Protein AF-A0A1K1RKQ5-F1 (afdb_monomer_lite)

Radius of gyration: 28.49 Å; chains: 1; bounding box: 53×25×68 Å

Organism: NCBI:txid546364

Structure (mmCIF, N/CA/C/O backbone):
data_AF-A0A1K1RKQ5-F1
#
_entry.id   AF-A0A1K1RKQ5-F1
#
loop_
_atom_site.group_PDB
_atom_site.id
_atom_site.type_symbol
_atom_site.label_atom_id
_atom_site.label_alt_id
_atom_site.label_comp_id
_atom_site.label_asym_id
_atom_site.label_entity_id
_atom_site.label_seq_id
_atom_site.pdbx_PDB_ins_code
_atom_site.Cartn_x
_atom_site.Cartn_y
_atom_site.Cartn_z
_atom_site.occupancy
_atom_site.B_iso_or_equiv
_atom_site.auth_seq_id
_atom_site.auth_comp_id
_atom_site.auth_asym_id
_atom_site.auth_atom_id
_atom_site.pdbx_PDB_model_num
ATOM 1 N N . MET A 1 1 ? -2.690 3.896 -4.492 1.00 44.62 1 MET A N 1
ATOM 2 C CA . MET A 1 1 ? -2.799 4.010 -3.022 1.00 44.62 1 MET A CA 1
ATOM 3 C C . MET A 1 1 ? -3.677 2.868 -2.562 1.00 44.62 1 MET A C 1
ATOM 5 O O . MET A 1 1 ? -4.818 2.803 -2.999 1.00 44.62 1 MET A O 1
ATOM 9 N N . SER A 1 2 ? -3.137 1.922 -1.799 1.00 57.19 2 SER A N 1
ATOM 10 C CA . SER A 1 2 ? -3.929 0.799 -1.290 1.00 57.19 2 SER A CA 1
ATOM 11 C C . SER A 1 2 ? -4.674 1.268 -0.041 1.00 57.19 2 SER A C 1
ATOM 13 O O . SER A 1 2 ? -4.028 1.669 0.922 1.00 57.19 2 SER A O 1
ATOM 15 N N . ALA A 1 3 ? -6.008 1.276 -0.076 1.00 75.31 3 ALA A N 1
ATOM 16 C CA . ALA A 1 3 ? -6.853 1.624 1.065 1.00 75.31 3 ALA A CA 1
ATOM 17 C C . ALA A 1 3 ? -7.491 0.354 1.648 1.00 75.31 3 ALA A C 1
ATOM 19 O O . ALA A 1 3 ? -7.954 -0.502 0.894 1.00 75.31 3 ALA A O 1
ATOM 20 N N . ILE A 1 4 ? -7.510 0.234 2.978 1.00 81.31 4 ILE A N 1
ATOM 21 C CA . ILE A 1 4 ? -8.210 -0.840 3.696 1.00 81.31 4 ILE A CA 1
ATOM 22 C C . ILE A 1 4 ? -9.655 -0.388 3.914 1.00 81.31 4 ILE A C 1
ATOM 24 O O . ILE A 1 4 ? -9.889 0.738 4.350 1.00 81.31 4 ILE A O 1
ATOM 28 N N . ARG A 1 5 ? -10.626 -1.254 3.605 1.00 88.69 5 ARG A N 1
ATOM 29 C CA . ARG A 1 5 ? -12.054 -0.976 3.795 1.00 88.69 5 ARG A CA 1
ATOM 30 C C . ARG A 1 5 ? -12.673 -2.019 4.716 1.00 88.69 5 ARG A C 1
ATOM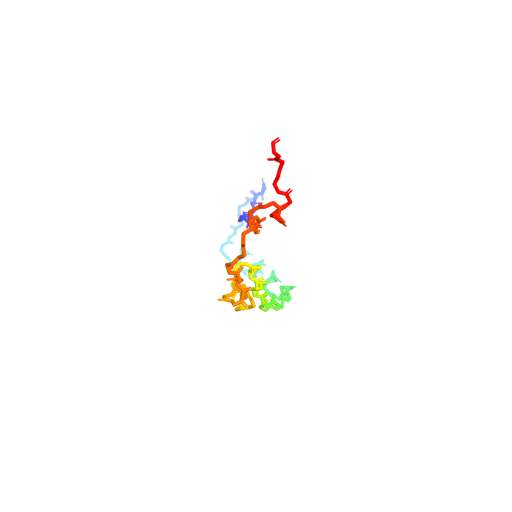 32 O O . ARG A 1 5 ? -12.545 -3.213 4.464 1.00 88.69 5 ARG A O 1
ATOM 39 N N . VAL A 1 6 ? -13.392 -1.555 5.734 1.00 89.19 6 VAL A N 1
ATOM 40 C CA . VAL A 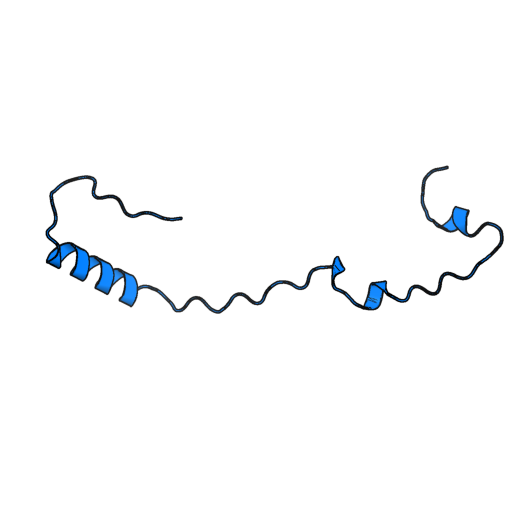1 6 ? -14.245 -2.408 6.569 1.00 89.19 6 VAL A CA 1
ATOM 41 C C . VAL A 1 6 ? -15.520 -2.721 5.784 1.00 89.19 6 VAL A C 1
ATOM 43 O O . VAL A 1 6 ? -16.217 -1.806 5.345 1.00 89.19 6 VAL A O 1
ATOM 46 N N . LEU A 1 7 ? -15.796 -4.005 5.548 1.00 94.75 7 LEU A N 1
ATOM 47 C CA . LEU A 1 7 ? -16.984 -4.452 4.803 1.00 94.75 7 LEU A CA 1
ATOM 48 C C . LEU A 1 7 ? 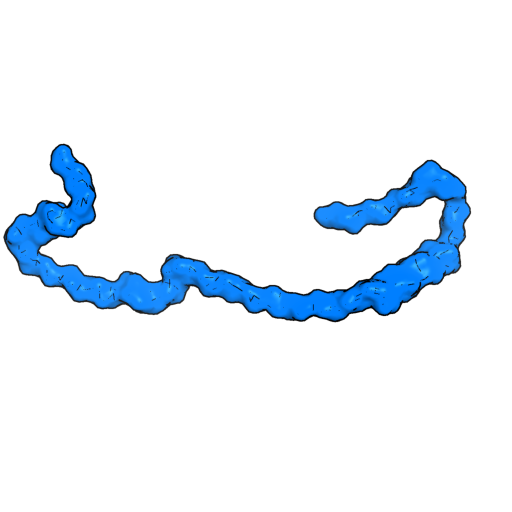-18.170 -4.768 5.725 1.00 94.75 7 LEU A C 1
ATOM 50 O O . LEU A 1 7 ? -19.317 -4.592 5.322 1.00 94.75 7 LEU A O 1
ATOM 54 N N . HIS A 1 8 ? -17.893 -5.199 6.958 1.00 92.81 8 HIS A N 1
ATOM 55 C CA . HIS A 1 8 ? -18.887 -5.565 7.965 1.00 92.81 8 HIS A CA 1
ATOM 56 C C . HIS A 1 8 ? -18.407 -5.157 9.364 1.00 92.81 8 HIS A C 1
ATOM 58 O O . HIS A 1 8 ? -17.207 -5.190 9.630 1.00 92.81 8 HIS A O 1
ATOM 64 N N . GLY A 1 9 ? -19.350 -4.829 10.254 1.00 93.19 9 GLY A N 1
ATOM 65 C CA . GLY A 1 9 ? -19.068 -4.391 11.625 1.00 93.19 9 GLY A CA 1
ATOM 66 C C . GLY A 1 9 ? -18.772 -2.892 11.752 1.00 93.19 9 GLY A C 1
ATOM 67 O O . GLY A 1 9 ? -18.698 -2.169 10.759 1.00 93.19 9 GLY A O 1
ATOM 68 N N . ALA A 1 10 ? -18.631 -2.439 12.997 1.00 94.38 10 ALA A N 1
ATOM 69 C CA . ALA A 1 10 ? -18.265 -1.073 13.362 1.00 94.38 10 ALA A CA 1
ATOM 70 C C . ALA A 1 10 ? -17.133 -1.147 14.400 1.00 94.38 10 ALA A C 1
ATOM 72 O O . ALA A 1 10 ? -17.425 -1.104 15.594 1.00 94.38 10 ALA A O 1
ATOM 73 N N . PRO A 1 11 ? -15.880 -1.369 13.955 1.00 93.06 11 PRO A N 1
ATOM 74 C CA . PRO A 1 11 ? -14.762 -1.519 14.871 1.00 93.06 11 PRO A CA 1
ATOM 75 C C . PRO A 1 11 ? -14.514 -0.217 15.620 1.00 93.06 11 PRO A C 1
ATOM 77 O O . PRO A 1 11 ? -14.665 0.869 15.048 1.00 93.06 11 PRO A O 1
ATOM 80 N N . ASP A 1 12 ? -14.125 -0.337 16.881 1.00 96.38 12 ASP A N 1
ATOM 81 C CA . ASP A 1 12 ? -13.722 0.824 17.663 1.00 96.38 12 ASP A CA 1
ATOM 82 C C . ASP A 1 12 ? -12.285 1.272 17.332 1.00 96.38 12 ASP A C 1
ATOM 84 O O . ASP A 1 12 ? -11.525 0.610 16.613 1.00 96.38 12 ASP A O 1
ATOM 88 N N . ASP A 1 13 ? -11.910 2.441 17.851 1.00 96.00 13 ASP A N 1
ATOM 89 C CA . ASP A 1 13 ? -10.589 3.029 17.621 1.00 96.00 13 ASP A CA 1
ATOM 90 C C . ASP A 1 13 ? -9.450 2.135 18.145 1.00 96.00 13 ASP A C 1
ATOM 92 O O . ASP A 1 13 ? -8.354 2.119 17.577 1.00 96.00 13 ASP A O 1
ATOM 96 N N . GLY A 1 14 ? -9.700 1.368 19.211 1.00 97.25 14 GLY A N 1
ATOM 97 C CA . GLY A 1 14 ? -8.743 0.437 19.799 1.00 97.25 14 GLY A CA 1
ATOM 98 C C . GLY A 1 14 ? -8.503 -0.782 18.912 1.00 97.25 14 GLY A C 1
ATOM 99 O O . GLY A 1 14 ? -7.354 -1.163 18.677 1.00 97.25 14 GLY A O 1
ATOM 100 N N . GLU A 1 15 ? -9.565 -1.362 18.359 1.00 95.00 15 GLU A N 1
ATOM 101 C CA . GLU A 1 15 ? -9.491 -2.479 17.415 1.00 95.00 15 GLU A CA 1
ATOM 102 C C . GLU A 1 15 ? -8.775 -2.076 16.117 1.00 95.00 15 GLU A C 1
ATOM 104 O O . GLU A 1 15 ? -7.914 -2.811 15.617 1.00 95.00 15 GLU A O 1
ATOM 109 N N . LEU A 1 16 ? -9.060 -0.876 15.597 1.00 94.00 16 LEU A N 1
ATOM 110 C CA . LEU A 1 16 ? -8.354 -0.322 14.439 1.00 94.00 16 LEU A CA 1
A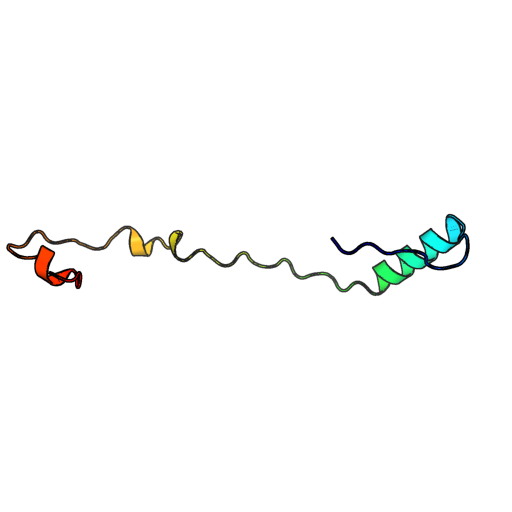TOM 111 C C . LEU A 1 16 ? -6.865 -0.100 14.733 1.00 94.00 16 LEU A C 1
ATOM 113 O O . LEU A 1 16 ? -6.017 -0.451 13.906 1.00 94.00 16 LEU A O 1
ATOM 117 N N . ALA A 1 17 ? -6.529 0.433 15.910 1.00 95.00 17 ALA A N 1
ATOM 118 C CA . ALA A 1 17 ? -5.143 0.630 16.321 1.00 95.00 17 ALA A CA 1
ATOM 119 C C . ALA A 1 17 ? -4.385 -0.703 16.438 1.00 95.00 17 ALA A C 1
ATOM 121 O O . ALA A 1 17 ? -3.252 -0.812 15.958 1.00 95.00 17 ALA A O 1
ATOM 122 N N . ALA A 1 18 ? -5.015 -1.731 17.013 1.00 96.25 18 ALA A N 1
ATOM 123 C CA . ALA A 1 18 ? -4.436 -3.066 17.125 1.00 96.25 18 ALA A CA 1
ATOM 124 C C . ALA A 1 18 ? -4.157 -3.685 15.744 1.00 96.25 18 ALA A C 1
ATOM 126 O O . ALA A 1 18 ? -3.064 -4.206 15.511 1.00 96.25 18 ALA A O 1
ATOM 127 N N . LEU A 1 19 ? -5.098 -3.569 14.799 1.00 92.75 19 LEU A N 1
ATOM 128 C CA . LEU A 1 19 ? -4.904 -4.038 13.425 1.00 92.75 19 LEU A CA 1
ATOM 129 C C . LEU A 1 19 ? -3.722 -3.333 12.750 1.00 92.75 19 LEU A C 1
ATOM 131 O O . LEU A 1 19 ? -2.872 -3.989 12.148 1.00 92.75 19 LEU A O 1
ATOM 135 N N . VAL A 1 20 ? -3.645 -2.004 12.859 1.00 92.12 20 VAL A N 1
ATOM 136 C CA . VAL A 1 20 ? -2.532 -1.232 12.291 1.00 92.12 20 VAL A CA 1
ATOM 137 C C . VAL A 1 20 ? -1.206 -1.674 12.905 1.00 92.12 20 VAL A C 1
ATOM 139 O O . VAL A 1 20 ? -0.252 -1.893 12.164 1.00 92.12 20 VAL A O 1
ATOM 142 N N . ALA A 1 21 ? -1.137 -1.874 14.223 1.00 95.12 21 ALA A N 1
ATOM 143 C CA . ALA A 1 21 ? 0.078 -2.342 14.889 1.00 95.12 21 ALA A CA 1
ATOM 144 C C . ALA A 1 21 ? 0.552 -3.706 14.353 1.00 95.12 21 ALA A C 1
ATOM 146 O O . ALA A 1 21 ? 1.743 -3.886 14.095 1.00 95.12 21 ALA A O 1
ATOM 147 N N . VAL A 1 22 ? -0.372 -4.642 14.117 1.00 94.94 22 VAL A N 1
ATOM 148 C CA . VAL A 1 22 ? -0.056 -5.943 13.504 1.00 94.94 22 VAL A CA 1
ATOM 149 C C . VAL A 1 22 ? 0.413 -5.779 12.058 1.00 94.94 22 VAL A C 1
ATOM 151 O O . VAL A 1 22 ? 1.401 -6.384 11.653 1.00 94.94 22 VAL A O 1
ATOM 154 N N . LEU A 1 23 ? -0.242 -4.937 11.260 1.00 91.62 23 LEU A N 1
ATOM 155 C CA . LEU A 1 23 ? 0.188 -4.698 9.880 1.00 91.62 23 LEU A CA 1
ATOM 156 C C . LEU A 1 23 ? 1.592 -4.085 9.816 1.00 91.62 23 LEU A C 1
ATOM 158 O O . LEU A 1 23 ? 2.378 -4.454 8.946 1.00 91.62 23 LEU A O 1
ATOM 162 N N . GLN A 1 24 ? 1.925 -3.198 10.754 1.00 90.69 24 GLN A N 1
ATOM 163 C CA . GLN A 1 24 ? 3.261 -2.611 10.858 1.00 90.69 24 GLN A CA 1
ATOM 164 C C . GLN A 1 24 ? 4.312 -3.627 11.314 1.00 90.69 24 GLN A C 1
ATOM 166 O O . GLN A 1 24 ? 5.447 -3.558 10.851 1.00 90.69 24 GLN A O 1
ATOM 171 N N . SER A 1 25 ? 3.960 -4.587 12.176 1.00 90.62 25 SER A N 1
ATOM 172 C CA . SER A 1 25 ? 4.896 -5.644 12.585 1.00 90.62 25 SER A CA 1
ATOM 173 C C . SER A 1 25 ? 5.187 -6.641 11.459 1.00 90.62 25 SER A C 1
ATOM 175 O O . SER A 1 25 ? 6.288 -7.185 11.388 1.00 90.62 25 SER A O 1
ATOM 177 N N . LEU A 1 26 ? 4.226 -6.848 10.555 1.00 90.94 26 LEU A N 1
ATOM 178 C CA . LEU A 1 26 ? 4.381 -7.682 9.360 1.00 90.94 26 LEU A CA 1
ATOM 179 C C . LEU A 1 26 ? 5.047 -6.944 8.190 1.00 90.94 26 LEU A C 1
ATOM 181 O O . LEU A 1 26 ? 5.547 -7.585 7.261 1.00 90.94 26 LEU A O 1
ATOM 185 N N . ALA A 1 27 ? 5.044 -5.611 8.196 1.00 86.94 27 ALA A N 1
ATOM 186 C CA . ALA A 1 27 ? 5.640 -4.816 7.137 1.00 86.94 27 ALA A CA 1
ATOM 187 C C . ALA A 1 27 ? 7.168 -4.976 7.147 1.00 86.94 27 ALA A C 1
ATOM 189 O O . ALA A 1 27 ? 7.873 -4.455 8.009 1.00 86.94 27 ALA A O 1
ATOM 190 N N . ALA A 1 28 ? 7.699 -5.677 6.144 1.00 76.06 28 ALA A N 1
ATOM 191 C CA . ALA A 1 28 ? 9.136 -5.714 5.922 1.00 76.06 28 ALA A CA 1
ATOM 192 C C . ALA A 1 28 ? 9.651 -4.302 5.577 1.00 76.06 28 ALA A C 1
ATOM 194 O O . ALA A 1 28 ? 8.994 -3.579 4.816 1.00 76.06 28 ALA A O 1
ATOM 195 N N . PRO A 1 29 ? 10.838 -3.902 6.069 1.00 75.88 29 PRO A N 1
ATOM 196 C CA . PRO A 1 29 ? 11.443 -2.641 5.678 1.00 75.88 29 PRO A CA 1
ATOM 197 C C . PRO A 1 29 ? 11.631 -2.628 4.161 1.00 75.88 29 PRO A C 1
ATOM 199 O O . PRO A 1 29 ? 12.388 -3.422 3.593 1.00 75.88 29 PRO A O 1
ATOM 202 N N . ARG A 1 30 ? 10.919 -1.721 3.483 1.00 73.31 30 ARG A N 1
ATOM 203 C CA . ARG A 1 30 ? 11.089 -1.523 2.047 1.00 73.31 30 ARG A CA 1
ATOM 204 C C . ARG A 1 30 ? 12.495 -0.979 1.837 1.00 73.31 30 ARG A C 1
ATOM 206 O O . ARG A 1 30 ? 12.796 0.141 2.249 1.00 73.31 30 ARG A O 1
ATOM 213 N N . ARG A 1 31 ? 13.363 -1.780 1.214 1.00 77.69 31 ARG A N 1
ATOM 214 C CA . ARG A 1 31 ? 14.692 -1.312 0.816 1.00 77.69 31 ARG A CA 1
ATOM 215 C C . ARG A 1 31 ? 14.490 -0.065 -0.052 1.00 77.69 31 ARG A C 1
ATOM 217 O O . ARG A 1 31 ? 13.660 -0.133 -0.965 1.00 77.69 31 ARG A O 1
ATOM 224 N N . PRO A 1 32 ? 15.180 1.055 0.227 1.00 77.50 32 PRO A N 1
ATOM 225 C CA . PRO A 1 32 ? 15.084 2.227 -0.625 1.00 77.50 32 PRO A CA 1
ATOM 226 C C . PRO A 1 32 ? 15.417 1.798 -2.052 1.00 77.50 32 PRO A C 1
ATOM 228 O O . PRO A 1 32 ? 16.463 1.198 -2.312 1.00 77.50 32 PRO A O 1
ATOM 231 N N . GLU A 1 33 ? 14.465 2.016 -2.952 1.00 77.62 33 GLU A N 1
ATOM 232 C CA . GLU A 1 33 ? 14.634 1.687 -4.356 1.00 77.62 33 GLU A CA 1
ATOM 233 C C . GLU A 1 33 ? 15.631 2.696 -4.921 1.00 77.62 33 GLU A C 1
ATOM 235 O O . GLU A 1 33 ? 15.370 3.899 -4.916 1.00 77.62 33 GLU A O 1
ATOM 240 N N . VAL A 1 34 ? 16.810 2.221 -5.332 1.00 79.25 34 VAL A N 1
ATOM 241 C CA . VAL A 1 34 ? 17.790 3.085 -5.993 1.00 79.25 34 VAL A CA 1
ATOM 242 C C . VAL A 1 34 ? 17.147 3.550 -7.300 1.00 79.25 34 VAL A C 1
ATOM 244 O O . VAL A 1 34 ? 16.770 2.692 -8.108 1.00 79.25 34 VAL A O 1
ATOM 247 N N . PRO A 1 35 ? 16.988 4.868 -7.527 1.00 78.94 35 PRO A N 1
ATOM 248 C CA . PRO A 1 35 ? 16.442 5.361 -8.780 1.00 78.94 35 PRO A CA 1
ATOM 249 C C . PRO A 1 35 ? 17.293 4.822 -9.926 1.00 78.94 35 PRO A C 1
ATOM 251 O O . PRO A 1 35 ? 18.515 4.981 -9.926 1.00 78.94 35 PRO A O 1
ATOM 254 N N . ARG A 1 36 ? 16.661 4.159 -10.899 1.00 78.00 36 ARG A N 1
ATOM 255 C CA . ARG A 1 36 ? 17.364 3.749 -12.117 1.00 78.00 36 ARG A CA 1
ATOM 256 C C . ARG A 1 36 ? 17.903 5.010 -12.789 1.00 78.00 36 ARG A C 1
ATOM 258 O O . ARG A 1 36 ? 17.142 5.955 -13.005 1.00 78.00 36 ARG A O 1
ATOM 265 N N . SER A 1 37 ? 19.198 5.035 -13.100 1.00 76.62 37 SER A N 1
ATOM 266 C CA . SER A 1 37 ? 19.774 6.125 -13.881 1.00 76.62 37 SER A CA 1
ATOM 267 C C . SER A 1 37 ? 19.056 6.192 -15.229 1.00 76.62 37 SER A C 1
ATOM 269 O O . SER A 1 37 ? 18.883 5.185 -15.917 1.00 76.62 37 SER A O 1
ATOM 271 N N . SER A 1 38 ? 18.577 7.382 -15.586 1.00 78.25 38 SER A N 1
ATOM 272 C CA . SER A 1 38 ? 17.988 7.605 -16.903 1.00 78.25 38 SER A CA 1
ATOM 273 C C . SER A 1 38 ? 19.070 7.433 -17.962 1.00 78.25 38 SER A C 1
ATOM 275 O O . SER A 1 38 ? 20.159 7.986 -17.808 1.00 78.25 38 SER A O 1
ATOM 277 N N . ALA A 1 39 ? 18.752 6.746 -19.062 1.00 76.69 39 ALA A N 1
ATOM 278 C CA . ALA A 1 39 ? 19.631 6.688 -20.231 1.00 76.69 39 ALA A CA 1
ATOM 279 C C . ALA A 1 39 ? 19.997 8.099 -20.740 1.00 76.69 39 ALA A C 1
ATOM 281 O O . ALA A 1 39 ? 21.096 8.311 -21.236 1.00 76.69 39 ALA A O 1
ATOM 282 N N . TRP A 1 40 ? 19.113 9.082 -20.533 1.00 74.69 40 TRP A N 1
ATOM 283 C CA . TRP A 1 40 ? 19.324 10.492 -20.879 1.00 74.69 40 TRP A CA 1
ATOM 284 C C . TRP A 1 40 ? 20.232 11.257 -19.904 1.00 74.69 40 TRP A C 1
ATOM 286 O O . TRP A 1 40 ? 20.665 12.364 -20.206 1.00 74.69 40 TRP A O 1
ATOM 296 N N . GLY A 1 41 ? 20.489 10.704 -18.717 1.00 79.94 41 GLY A N 1
ATOM 297 C CA . GLY A 1 41 ? 21.380 11.293 -17.716 1.00 79.94 41 GLY A CA 1
ATOM 298 C C . GLY A 1 41 ? 22.843 10.879 -17.878 1.00 79.94 41 GLY A C 1
ATOM 299 O O . GLY A 1 41 ? 23.685 11.363 -17.125 1.00 79.94 41 GLY A O 1
ATOM 300 N N . ASP A 1 42 ? 23.144 9.984 -18.822 1.00 82.62 42 ASP A N 1
ATOM 301 C CA . ASP A 1 42 ? 24.482 9.435 -19.015 1.00 82.62 42 ASP A CA 1
ATOM 302 C C . ASP A 1 42 ? 25.432 10.492 -19.638 1.00 82.62 42 ASP A C 1
ATOM 304 O O . ASP A 1 42 ? 25.177 10.998 -20.738 1.00 82.62 42 ASP A O 1
ATOM 308 N N . PRO A 1 43 ? 26.536 10.869 -18.956 1.00 77.88 43 PRO A N 1
ATOM 309 C CA . PRO A 1 43 ? 27.515 11.817 -19.482 1.00 77.88 43 PRO A CA 1
ATOM 310 C C . PRO A 1 43 ? 28.183 11.372 -20.788 1.00 77.88 43 PRO A C 1
ATOM 312 O O . PRO A 1 43 ? 28.691 12.233 -21.505 1.00 77.88 43 PRO A O 1
ATOM 315 N N . ALA A 1 44 ? 28.170 10.076 -21.124 1.00 79.25 44 ALA A N 1
ATOM 316 C CA . ALA A 1 44 ? 28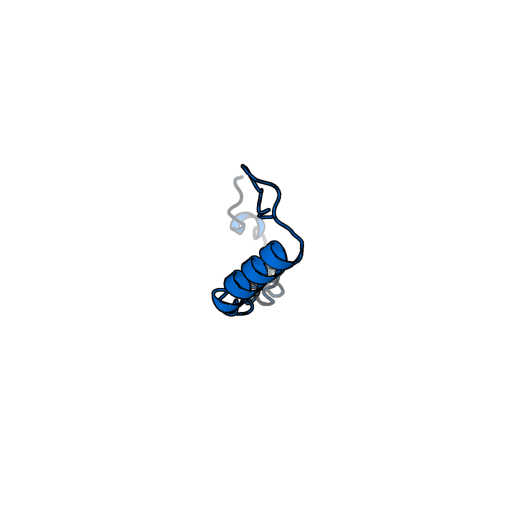.738 9.554 -22.367 1.00 79.25 44 ALA A CA 1
ATOM 317 C C . ALA A 1 44 ? 28.098 10.176 -23.622 1.00 79.25 44 ALA A C 1
ATOM 319 O O . ALA A 1 44 ? 28.766 10.341 -24.641 1.00 79.25 44 ALA A O 1
ATOM 320 N N . TRP A 1 45 ? 26.837 10.617 -23.538 1.00 72.50 45 TRP A N 1
ATOM 321 C CA . TRP A 1 45 ? 26.150 11.316 -24.631 1.00 72.50 45 TRP A CA 1
ATOM 322 C C . TRP A 1 45 ? 26.650 12.741 -24.876 1.00 72.50 45 TRP A C 1
ATOM 324 O O . TRP A 1 45 ? 26.312 13.333 -25.897 1.00 72.50 45 TRP A O 1
ATOM 334 N N . ARG A 1 46 ? 27.426 13.328 -23.955 1.00 72.62 46 ARG A N 1
ATOM 335 C CA . ARG A 1 46 ? 27.883 14.723 -24.071 1.00 72.62 46 ARG A CA 1
ATOM 336 C C . ARG A 1 46 ? 29.054 14.900 -25.035 1.00 72.62 46 ARG A C 1
ATOM 338 O O . ARG A 1 46 ? 29.360 16.038 -25.378 1.00 72.62 46 ARG A O 1
ATOM 345 N N . SER A 1 47 ? 29.682 13.808 -25.474 1.00 71.19 47 SER A N 1
ATOM 346 C CA . SER A 1 47 ? 30.927 13.874 -26.243 1.00 71.19 47 SER A CA 1
ATOM 347 C C . SER A 1 47 ? 31.022 12.908 -27.436 1.00 71.19 47 SER A C 1
ATOM 349 O O . SER A 1 47 ? 32.063 12.267 -27.592 1.00 71.19 47 SER A O 1
ATOM 351 N N . PRO A 1 48 ? 30.024 12.781 -28.333 1.00 69.00 48 PRO A N 1
ATOM 352 C CA . PRO A 1 48 ? 30.325 12.261 -29.655 1.00 69.00 48 PRO A CA 1
ATOM 353 C C . PRO A 1 48 ? 31.153 13.321 -30.393 1.00 69.00 48 PRO A C 1
ATOM 355 O O . PRO A 1 48 ? 30.667 14.418 -30.664 1.00 69.00 48 PRO A O 1
ATOM 358 N N . SER A 1 49 ? 32.411 13.016 -30.715 1.00 67.81 49 SER A N 1
ATOM 359 C CA . SER A 1 49 ? 33.205 13.835 -31.634 1.00 67.81 49 SER A CA 1
ATOM 360 C C . SER A 1 49 ? 32.572 13.749 -33.026 1.00 67.81 49 SER A C 1
ATOM 362 O O . SER A 1 49 ? 32.795 12.791 -33.769 1.00 67.81 49 SER A O 1
ATOM 364 N N . VAL A 1 50 ? 31.717 14.715 -33.360 1.00 69.69 50 VAL A N 1
ATOM 365 C CA . VAL A 1 50 ? 31.132 14.837 -34.697 1.00 69.69 50 VAL A CA 1
ATOM 366 C C . VAL A 1 50 ? 32.142 15.559 -35.581 1.00 69.69 50 VAL A C 1
ATOM 368 O O . VAL A 1 50 ? 32.243 16.782 -35.556 1.00 69.69 50 VAL A O 1
ATOM 371 N N . GLU A 1 51 ? 32.903 14.791 -36.355 1.00 74.38 51 GLU A N 1
ATOM 372 C CA . GLU A 1 51 ? 33.840 15.339 -37.334 1.00 74.38 51 GLU A CA 1
ATOM 373 C C . GLU A 1 51 ? 33.085 15.855 -38.575 1.00 74.38 51 GLU A C 1
ATOM 375 O O . GLU A 1 51 ? 32.380 15.078 -39.238 1.00 74.38 51 GLU A O 1
ATOM 380 N N . PRO A 1 52 ? 33.210 17.147 -38.935 1.00 73.19 52 PRO A N 1
ATOM 381 C CA . PRO A 1 52 ? 32.599 17.678 -40.142 1.00 73.19 52 PRO A CA 1
ATOM 382 C C . PRO A 1 52 ? 33.316 17.119 -41.379 1.00 73.19 52 PRO A C 1
ATOM 384 O O . PRO A 1 52 ? 34.427 17.516 -41.721 1.00 73.19 52 PRO A O 1
ATOM 387 N N . ARG A 1 53 ? 32.654 16.206 -42.096 1.00 76.56 53 ARG A N 1
ATOM 388 C CA . ARG A 1 53 ? 33.117 15.672 -43.386 1.00 76.56 53 ARG A CA 1
ATOM 389 C C . ARG A 1 53 ? 32.063 15.889 -44.463 1.00 76.56 53 ARG A C 1
ATOM 391 O O . ARG A 1 53 ? 30.864 15.765 -44.209 1.00 76.56 53 ARG A O 1
ATOM 398 N N . ALA A 1 54 ? 32.500 16.159 -45.693 1.00 81.19 54 ALA A N 1
ATOM 399 C CA . ALA A 1 54 ? 31.605 16.179 -46.846 1.00 81.19 54 ALA A CA 1
ATOM 400 C C . ALA A 1 54 ? 30.820 14.855 -46.925 1.00 81.19 54 ALA A C 1
ATOM 402 O O . ALA A 1 54 ? 31.402 13.771 -46.955 1.00 81.19 54 ALA A O 1
ATOM 403 N N . GLY A 1 55 ? 29.488 14.941 -46.911 1.00 76.31 55 GLY A N 1
ATOM 404 C CA . GLY A 1 55 ? 28.614 13.765 -46.903 1.00 76.31 55 GLY A CA 1
ATOM 405 C C . GLY A 1 55 ? 28.432 13.082 -45.541 1.00 76.31 55 GLY A C 1
ATOM 406 O O . GLY A 1 55 ? 27.836 12.011 -45.510 1.00 76.31 55 GLY A O 1
ATOM 407 N N . ALA A 1 56 ? 28.874 13.676 -44.424 1.00 77.06 56 ALA A N 1
ATOM 408 C CA . ALA A 1 56 ? 28.666 13.122 -43.077 1.00 77.06 56 ALA A CA 1
ATOM 409 C C . ALA A 1 56 ? 27.183 12.857 -42.755 1.00 77.06 56 ALA A C 1
ATOM 411 O O . ALA A 1 56 ? 26.862 11.867 -42.104 1.00 77.06 56 ALA A O 1
ATOM 412 N N . TRP A 1 57 ? 26.270 13.669 -43.296 1.00 73.56 57 TRP A N 1
ATOM 413 C CA . TRP A 1 57 ? 24.823 13.474 -43.156 1.00 73.56 57 TRP A CA 1
ATOM 414 C C . TRP A 1 57 ? 24.326 12.135 -43.728 1.00 73.56 57 TRP A C 1
ATOM 416 O O . TRP A 1 57 ? 23.325 11.610 -43.250 1.00 73.56 57 TRP A O 1
ATOM 426 N N . ARG A 1 58 ? 25.045 11.526 -44.685 1.00 75.38 58 ARG A N 1
ATOM 427 C CA . ARG A 1 58 ? 24.706 10.208 -45.256 1.00 75.38 58 ARG A CA 1
ATOM 428 C C . ARG A 1 58 ? 25.045 9.039 -44.330 1.00 75.38 58 ARG A C 1
ATOM 430 O O . ARG A 1 58 ? 24.523 7.949 -44.517 1.00 75.38 58 ARG A O 1
ATOM 437 N N . MET A 1 59 ? 25.901 9.258 -43.331 1.00 72.88 59 MET A N 1
ATOM 438 C CA . MET A 1 59 ? 26.247 8.252 -42.318 1.00 72.88 59 MET A CA 1
ATOM 439 C C . MET A 1 59 ? 25.251 8.223 -41.152 1.00 72.88 59 MET A C 1
ATOM 441 O O . MET A 1 59 ? 25.396 7.402 -40.254 1.00 72.88 59 MET A O 1
ATOM 445 N N . SER A 1 60 ? 24.249 9.109 -41.150 1.00 73.06 60 SER A N 1
ATOM 446 C CA . SER A 1 60 ? 23.282 9.243 -40.054 1.00 73.06 60 SER A CA 1
ATOM 447 C C . SER A 1 60 ? 22.289 8.079 -39.944 1.00 73.06 60 SER A C 1
ATOM 449 O O . SER A 1 60 ? 21.534 8.026 -38.979 1.00 73.06 60 SER A O 1
ATOM 451 N N . GLY A 1 61 ? 22.262 7.155 -40.913 1.00 67.75 61 GLY A N 1
ATOM 452 C CA . GLY A 1 61 ? 21.312 6.036 -40.937 1.00 67.75 61 GLY A CA 1
ATOM 453 C C . GLY A 1 61 ? 19.845 6.462 -41.084 1.00 67.75 61 GLY A C 1
ATOM 454 O O . GLY A 1 61 ? 18.962 5.608 -41.057 1.00 67.75 61 GLY A O 1
ATOM 455 N N . LEU A 1 62 ? 19.575 7.761 -41.251 1.00 68.25 62 LEU A N 1
ATOM 456 C CA . LEU A 1 62 ? 18.250 8.278 -41.555 1.00 68.25 62 LEU A CA 1
ATOM 457 C C . LEU A 1 62 ? 17.913 7.954 -43.020 1.00 68.25 62 LEU A C 1
ATOM 459 O O . LEU A 1 62 ? 18.786 8.083 -43.887 1.00 68.25 62 LEU A O 1
ATOM 463 N N . PRO A 1 63 ? 16.681 7.508 -43.313 1.00 64.12 63 PRO A N 1
ATOM 464 C CA . PRO A 1 63 ? 16.265 7.243 -44.682 1.00 64.12 63 PRO A CA 1
ATOM 465 C C . PRO A 1 63 ? 16.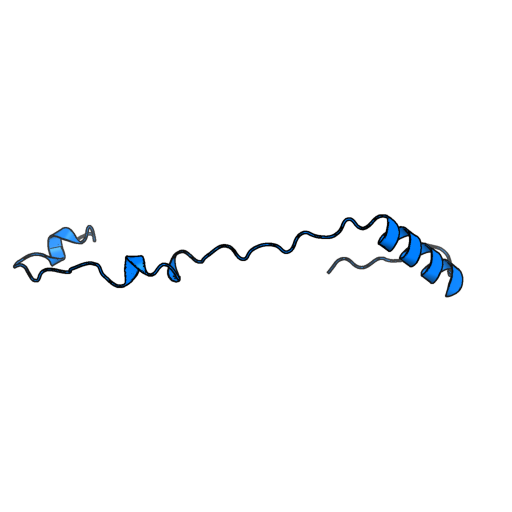349 8.525 -45.522 1.00 64.12 63 PRO A C 1
ATOM 467 O O . PRO A 1 63 ? 16.050 9.618 -45.038 1.00 64.12 63 PRO A O 1
ATOM 470 N N . HIS A 1 64 ? 16.812 8.358 -46.759 1.00 61.66 64 HIS A N 1
ATOM 471 C CA . HIS A 1 64 ? 16.853 9.386 -47.799 1.00 61.66 64 HIS A CA 1
ATOM 472 C C . HIS A 1 64 ? 15.520 9.471 -48.538 1.00 61.66 64 HIS A C 1
ATOM 474 O O . HIS A 1 64 ? 14.839 8.426 -48.639 1.00 61.66 64 HIS A O 1
#

Foldseek 3Di:
DDDDDDPDDDDDPVRVVVVVVVVVVVDDPDDPDDPDDDPVNDCVVVDDPQDDDDCSVVVPPDDD

pLDDT: mean 80.6, std 11.02, range [44.62, 97.25]

Secondary structure (DSSP, 8-state):
-------SS---HHHHHHHHHHHHHH-------PPPPPGGG-GGGG-------TTGGGGG----

InterPro domains:
  IPR032716 Biotin-dependent acetyl-/propionyl-coenzyme A carboxylase epsilon subunit [PF13822] (3-57)

Sequence (64 aa):
MSAIRVLHGAPDDGELAALVAVLQSLAAPRRPEVPRSSAWGDPAWRSPSVEPRAGAWRMSGLPH